Protein AF-A0AAV0XNG1-F1 (afdb_monomer)

Sequence (158 aa):
MEYSTP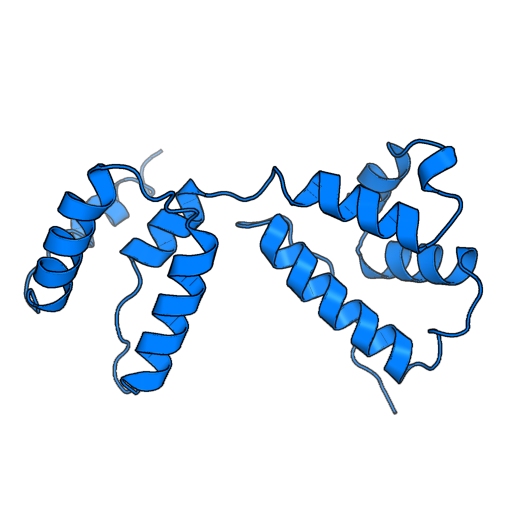HELSFSGNVAQNWKEWYQQFNIYLIASSKDEENDIRKINILLNLIGPQRVKIYNNFKKKEKTNFNTVVQAFDQYCEPRKNIIFQRYKFGCCIQQEGQSFDDFLTELKTLAATCDYKEDYNMKRKKRSMKRIMVRRRCFKSIQYIMCIRLIVV

Organism: NCBI:txid13131

Solvent-accessible surface area (backbone atoms only — not comparable to full-atom values): 9370 Å² total; per-residue (Å²): 134,88,75,78,75,58,71,62,65,60,75,70,78,41,28,28,59,44,48,55,56,47,52,52,44,42,51,52,42,30,56,76,67,68,47,67,82,53,56,42,69,56,49,44,50,54,49,49,64,45,45,29,75,76,50,44,58,56,57,66,72,51,54,77,85,36,70,70,43,45,68,44,41,52,50,52,48,47,66,62,27,52,81,49,46,43,42,67,60,33,43,49,53,47,74,65,65,67,80,54,93,89,57,52,70,68,59,43,50,49,53,52,52,55,36,54,69,62,30,70,75,68,90,46,81,64,49,66,56,46,54,55,46,47,60,48,55,75,66,48,89,77,78,62,84,73,56,63,63,64,65,63,60,71,79,77,73,128

Secondary structure (DSSP, 8-state):
--PPPPPPPP-SS-HHHHHHHHHHHHHHHHHHTT-TTS-HHHHHHHHHHHH-HHHHHHHHTS-GGGGSSHHHHHHHHHHHHGGG--HHHHHHHHHT--PPTT--HHHHHHHHHHHHHHTT----THHHHHHHHHHHHHH-TTSSTTTHHHHHGGGS--

Nearest PDB structures (foldseek):
  7r1z-assembly1_A  TM=4.833E-01  e=1.545E-01  Rattus norvegicus

Structure (mmCIF, N/CA/C/O backbone):
data_AF-A0AAV0XNG1-F1
#
_entry.id   AF-A0AAV0XNG1-F1
#
loop_
_atom_site.group_PDB
_atom_site.id
_atom_site.type_symbol
_atom_site.label_atom_id
_atom_site.label_alt_id
_atom_site.label_comp_id
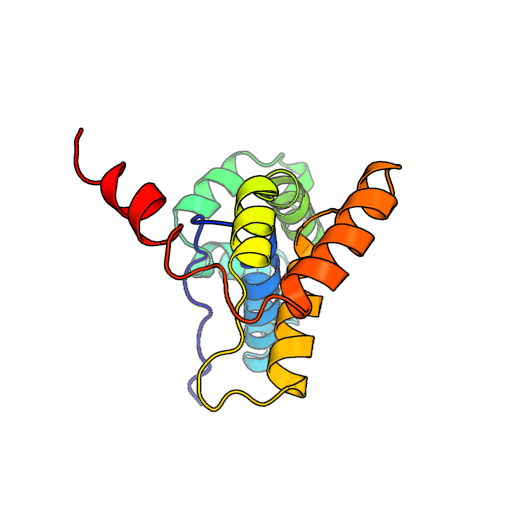_atom_site.label_asym_id
_atom_site.label_entity_id
_atom_site.label_seq_id
_atom_site.pdbx_PDB_ins_code
_atom_site.Cartn_x
_atom_site.Cartn_y
_atom_site.Cartn_z
_atom_site.occupancy
_atom_site.B_iso_or_equiv
_atom_site.auth_seq_id
_atom_site.auth_comp_id
_atom_site.auth_asym_id
_atom_site.auth_atom_id
_atom_site.pdbx_PDB_model_num
ATOM 1 N N . MET A 1 1 ? -16.362 -0.250 -22.059 1.00 48.22 1 MET A N 1
ATOM 2 C CA . MET A 1 1 ? -16.378 -0.536 -20.611 1.00 48.22 1 MET A CA 1
ATOM 3 C C . MET A 1 1 ? -15.350 0.376 -19.972 1.00 48.22 1 MET A C 1
ATOM 5 O O . MET A 1 1 ? -14.180 0.266 -20.313 1.00 48.22 1 MET A O 1
ATOM 9 N N . GLU A 1 2 ? -15.785 1.341 -19.165 1.00 55.88 2 GLU A N 1
ATOM 10 C CA . GLU A 1 2 ? -14.882 2.246 -18.445 1.00 55.88 2 GLU A CA 1
ATOM 11 C C . GLU A 1 2 ? -14.499 1.584 -17.121 1.00 55.88 2 GLU A C 1
ATOM 13 O O . GLU A 1 2 ? -15.320 1.432 -16.221 1.00 55.88 2 GLU A O 1
ATOM 18 N N . TYR A 1 3 ? -13.263 1.102 -17.030 1.00 66.38 3 TYR A N 1
ATOM 19 C CA . TYR A 1 3 ? -12.738 0.520 -15.800 1.00 66.38 3 TYR A CA 1
ATOM 20 C C . TYR A 1 3 ? -12.317 1.647 -14.854 1.00 66.38 3 TYR A C 1
ATOM 22 O O . TYR A 1 3 ? -11.586 2.550 -15.266 1.00 66.38 3 TYR A O 1
ATOM 30 N N . SER A 1 4 ? -12.744 1.591 -13.588 1.00 68.88 4 SER A N 1
ATOM 31 C CA . SER A 1 4 ? -12.363 2.598 -12.593 1.00 68.88 4 SER A CA 1
ATOM 32 C C . SER A 1 4 ? -10.855 2.549 -12.355 1.00 68.88 4 SER A C 1
ATOM 34 O O . SER A 1 4 ? -10.318 1.549 -11.878 1.00 68.88 4 SER A O 1
ATOM 36 N N . THR A 1 5 ? -10.160 3.633 -12.688 1.00 73.38 5 THR A N 1
ATOM 37 C CA . THR A 1 5 ? -8.741 3.789 -12.370 1.00 73.38 5 THR A CA 1
ATOM 38 C C . THR A 1 5 ? -8.568 3.937 -10.855 1.00 73.38 5 THR A C 1
ATOM 40 O O . THR A 1 5 ? -9.343 4.680 -10.246 1.00 73.38 5 THR A O 1
ATOM 43 N N . PRO A 1 6 ? -7.570 3.282 -10.234 1.00 75.12 6 PRO A N 1
ATOM 44 C CA . PRO A 1 6 ? -7.253 3.495 -8.825 1.00 75.12 6 PRO A CA 1
ATOM 45 C C . PRO A 1 6 ? -7.000 4.982 -8.554 1.00 75.12 6 PRO A C 1
ATOM 47 O O . PRO A 1 6 ? -6.293 5.637 -9.322 1.00 75.12 6 PRO A O 1
ATOM 50 N N . HIS A 1 7 ? -7.562 5.515 -7.470 1.00 76.56 7 HIS A N 1
ATOM 51 C CA . HIS A 1 7 ? -7.282 6.886 -7.038 1.00 76.56 7 HIS A CA 1
ATOM 52 C C . HIS A 1 7 ? -5.838 7.024 -6.546 1.00 76.56 7 HIS A C 1
ATOM 54 O O . HIS A 1 7 ? -5.233 6.038 -6.138 1.00 76.56 7 HIS A O 1
ATOM 60 N N . GLU A 1 8 ? -5.279 8.238 -6.557 1.00 83.69 8 GLU A N 1
ATOM 61 C CA . GLU A 1 8 ? -3.927 8.486 -6.046 1.00 83.69 8 GLU A CA 1
ATOM 62 C C . GLU A 1 8 ? -3.779 7.971 -4.607 1.00 83.69 8 GLU A C 1
ATOM 64 O O . GLU A 1 8 ? -4.685 8.105 -3.776 1.00 83.69 8 GLU A O 1
ATOM 69 N N . LEU A 1 9 ? -2.629 7.370 -4.296 1.00 80.56 9 LEU A N 1
ATOM 70 C CA . LEU A 1 9 ? -2.432 6.850 -2.958 1.00 80.56 9 LEU A CA 1
ATOM 71 C C . LEU A 1 9 ? -2.344 7.983 -1.927 1.00 80.56 9 LEU A C 1
ATOM 73 O O . LEU A 1 9 ? -1.457 8.836 -1.969 1.00 80.56 9 LEU A O 1
ATOM 77 N N . SER A 1 10 ? -3.187 7.888 -0.901 1.00 78.38 10 SER A N 1
ATOM 78 C CA . SER A 1 10 ? -3.092 8.735 0.280 1.00 78.38 10 SER A CA 1
ATOM 79 C C . SER A 1 10 ? -1.937 8.337 1.204 1.00 78.38 10 SER A C 1
ATOM 81 O O . SER A 1 10 ? -1.834 7.197 1.666 1.00 78.38 10 SER A O 1
ATOM 83 N N . PHE A 1 11 ? -1.097 9.313 1.549 1.00 74.00 11 PHE A N 1
ATOM 84 C CA . PHE A 1 11 ? -0.069 9.189 2.588 1.00 74.00 11 PHE A CA 1
ATOM 85 C C . PHE A 1 11 ? -0.549 9.613 3.983 1.00 74.00 11 PHE A C 1
ATOM 87 O O . PHE A 1 11 ? 0.239 9.600 4.930 1.00 74.00 11 PHE A O 1
ATOM 94 N N . SER A 1 12 ? -1.820 9.990 4.140 1.00 72.25 12 SER A N 1
ATOM 95 C CA . SER A 1 12 ? -2.369 10.346 5.447 1.00 72.25 12 SER A CA 1
ATOM 96 C C . SER A 1 12 ? -2.736 9.097 6.260 1.00 72.25 12 SER A C 1
ATOM 98 O O . SER A 1 12 ? -3.200 8.083 5.736 1.00 72.25 12 SER A O 1
ATOM 100 N N . GLY A 1 13 ? -2.518 9.152 7.576 1.00 73.12 13 GLY A N 1
ATOM 101 C CA . GLY A 1 13 ? -2.864 8.054 8.479 1.00 73.12 13 GLY A CA 1
ATOM 102 C C . GLY A 1 13 ? -1.914 6.856 8.376 1.00 73.12 13 GLY A C 1
ATOM 103 O O . GLY A 1 13 ? -0.743 6.952 8.744 1.00 73.12 13 GLY A O 1
ATOM 104 N N . ASN A 1 14 ? -2.430 5.693 7.965 1.00 76.62 14 ASN A N 1
ATOM 105 C CA . ASN A 1 14 ? -1.669 4.442 7.923 1.00 76.62 14 ASN A CA 1
ATOM 106 C C . ASN A 1 14 ? -1.193 4.125 6.505 1.00 76.62 14 ASN A C 1
ATOM 108 O O . ASN A 1 14 ? -1.858 3.415 5.757 1.00 76.62 14 ASN A O 1
ATOM 112 N N . VAL A 1 15 ? 0.006 4.605 6.182 1.00 81.69 15 VAL A N 1
ATOM 113 C CA . VAL A 1 15 ? 0.626 4.445 4.859 1.00 81.69 15 VAL A CA 1
ATOM 114 C C . VAL A 1 15 ? 0.756 2.974 4.445 1.00 81.69 15 VAL A C 1
ATOM 116 O O . VAL A 1 15 ? 0.568 2.660 3.273 1.00 81.69 15 VAL A O 1
ATOM 119 N N . ALA A 1 16 ? 1.040 2.069 5.388 1.00 82.62 16 ALA A N 1
ATOM 120 C CA . ALA A 1 16 ? 1.167 0.638 5.109 1.00 82.62 16 ALA A CA 1
ATOM 121 C C . ALA A 1 16 ? -0.167 0.017 4.667 1.00 82.62 16 ALA A C 1
ATOM 123 O O . ALA A 1 16 ? -0.208 -0.751 3.710 1.00 82.62 16 ALA A O 1
ATOM 124 N N . GLN A 1 17 ? -1.260 0.372 5.347 1.00 81.81 17 GLN A N 1
ATOM 125 C CA . GLN A 1 17 ? -2.594 -0.122 5.004 1.00 81.81 17 GLN A CA 1
ATOM 126 C C . GLN A 1 17 ? -3.082 0.483 3.685 1.00 81.81 17 GLN A C 1
ATOM 128 O O . GLN A 1 17 ? -3.500 -0.257 2.799 1.00 81.81 17 GLN A O 1
ATOM 133 N N . ASN A 1 18 ? -2.937 1.802 3.524 1.00 85.56 18 ASN A N 1
ATOM 134 C CA . ASN A 1 18 ? -3.324 2.498 2.298 1.00 85.56 18 ASN A CA 1
ATOM 135 C C . ASN A 1 18 ? -2.590 1.916 1.080 1.00 85.56 18 ASN A C 1
ATOM 137 O O . ASN A 1 18 ? -3.176 1.780 0.013 1.00 85.56 18 ASN A O 1
ATOM 141 N N . TRP A 1 19 ? -1.313 1.541 1.236 1.00 88.56 19 TRP A N 1
ATOM 142 C CA . TRP A 1 19 ? -0.547 0.874 0.184 1.00 88.56 19 TRP A CA 1
ATOM 143 C C . TRP A 1 19 ? -1.117 -0.490 -0.193 1.00 88.56 19 TRP A C 1
ATOM 145 O O . TRP A 1 19 ? -1.279 -0.752 -1.380 1.00 88.56 19 TRP A O 1
ATOM 155 N N . LYS A 1 20 ? -1.465 -1.327 0.789 1.00 87.31 20 LYS A N 1
ATOM 156 C CA . LYS A 1 20 ? -2.041 -2.658 0.541 1.00 87.31 20 LYS A CA 1
ATOM 157 C C . LYS A 1 20 ? -3.389 -2.565 -0.175 1.00 87.31 20 LYS A C 1
ATOM 159 O O . LYS A 1 20 ? -3.597 -3.255 -1.168 1.00 87.31 20 LYS A O 1
ATOM 164 N N . GLU A 1 21 ? -4.264 -1.674 0.287 1.00 86.94 21 GLU A N 1
ATOM 165 C CA . GLU A 1 21 ? -5.576 -1.431 -0.329 1.00 86.94 21 GLU A CA 1
ATOM 166 C C . GLU A 1 21 ? -5.437 -0.897 -1.758 1.00 86.94 21 GLU A C 1
ATOM 168 O O . GLU A 1 21 ? -6.072 -1.400 -2.685 1.00 86.94 21 GLU A O 1
ATOM 173 N N . TRP A 1 22 ? -4.547 0.075 -1.962 1.00 89.81 22 TRP A N 1
ATOM 174 C CA . TRP A 1 22 ? -4.289 0.637 -3.284 1.00 89.81 22 TRP A CA 1
ATOM 175 C C . TRP A 1 22 ? -3.680 -0.387 -4.244 1.00 89.81 22 TRP A C 1
ATOM 177 O O . TRP A 1 22 ? -4.113 -0.491 -5.388 1.00 89.81 22 TRP A O 1
ATOM 187 N N . TYR A 1 23 ? -2.708 -1.181 -3.789 1.00 90.12 23 TYR A N 1
ATOM 188 C CA . TYR A 1 23 ? -2.080 -2.215 -4.612 1.00 90.12 23 TYR A CA 1
ATOM 189 C C . TYR A 1 23 ? -3.085 -3.297 -5.025 1.00 90.12 23 TYR A C 1
ATOM 191 O O . TYR A 1 23 ? -3.062 -3.770 -6.162 1.00 90.12 23 TYR A O 1
ATOM 199 N N . GLN A 1 24 ? -4.024 -3.646 -4.142 1.00 89.62 24 GLN A N 1
ATOM 200 C CA . GLN A 1 24 ? -5.124 -4.544 -4.481 1.00 89.62 24 GLN A CA 1
ATOM 201 C C . GLN A 1 24 ? -6.007 -3.960 -5.595 1.00 89.62 24 GLN A C 1
ATOM 203 O O . GLN A 1 24 ? -6.284 -4.653 -6.573 1.00 89.62 24 GLN A O 1
ATOM 208 N N . GLN A 1 25 ? -6.402 -2.686 -5.493 1.00 88.81 25 GLN A N 1
ATOM 209 C CA . GLN A 1 25 ? -7.166 -2.003 -6.547 1.00 88.81 25 GLN A CA 1
ATOM 210 C C . GLN A 1 25 ? -6.385 -1.919 -7.864 1.00 88.81 25 GLN A C 1
ATOM 212 O O . GLN A 1 25 ? -6.946 -2.128 -8.938 1.00 88.81 25 GLN A O 1
ATOM 217 N N . PHE A 1 26 ? -5.080 -1.665 -7.786 1.00 90.12 26 PHE A N 1
ATOM 218 C CA . PHE A 1 26 ? -4.190 -1.637 -8.939 1.00 90.12 26 PHE A CA 1
ATOM 219 C C . PHE A 1 26 ? -4.119 -2.992 -9.655 1.00 90.12 26 PHE A C 1
ATOM 221 O O . PHE A 1 26 ? -4.217 -3.034 -10.879 1.00 90.12 26 PHE A O 1
ATOM 228 N N . ASN A 1 27 ? -4.019 -4.103 -8.919 1.00 89.25 27 ASN A N 1
ATOM 229 C CA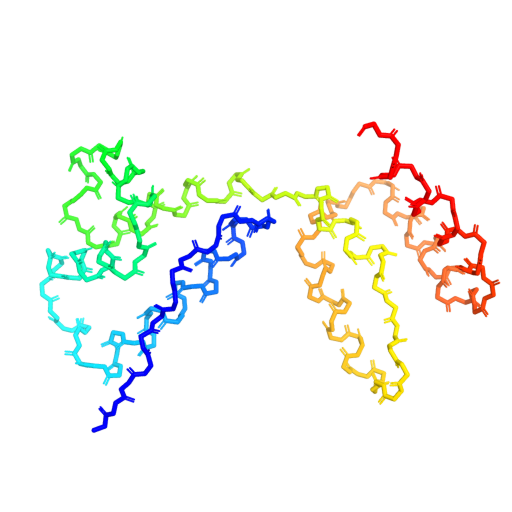 . ASN A 1 27 ? -4.031 -5.442 -9.516 1.00 89.25 27 ASN A CA 1
ATOM 230 C C . ASN A 1 27 ? -5.369 -5.766 -10.183 1.00 89.25 27 ASN A C 1
ATOM 232 O O . ASN A 1 27 ? -5.383 -6.302 -11.288 1.00 89.25 27 ASN A O 1
ATOM 236 N N . ILE A 1 28 ? -6.486 -5.396 -9.550 1.00 89.69 28 ILE A N 1
ATOM 237 C CA . ILE A 1 28 ? -7.817 -5.541 -10.155 1.00 89.69 28 ILE A CA 1
ATOM 238 C C . ILE A 1 28 ? -7.877 -4.760 -11.472 1.00 89.69 28 ILE A C 1
ATOM 240 O O . ILE A 1 28 ? -8.326 -5.299 -12.479 1.00 89.69 28 ILE A O 1
ATOM 244 N N . TYR A 1 29 ? -7.369 -3.524 -11.492 1.00 88.88 29 TYR A N 1
ATOM 245 C CA . TYR A 1 29 ? -7.294 -2.712 -12.706 1.00 88.88 29 TYR A CA 1
ATOM 246 C C . TYR A 1 29 ? -6.401 -3.341 -13.786 1.00 88.88 29 TYR A C 1
ATOM 248 O O . TYR A 1 29 ? -6.782 -3.350 -14.958 1.00 88.88 29 TYR A O 1
ATOM 256 N N . LEU A 1 30 ? -5.229 -3.876 -13.427 1.00 88.50 30 LEU A N 1
ATOM 257 C CA . LEU A 1 30 ? -4.332 -4.523 -14.389 1.00 88.50 30 LEU A CA 1
ATOM 258 C C . LEU A 1 30 ? -5.006 -5.709 -15.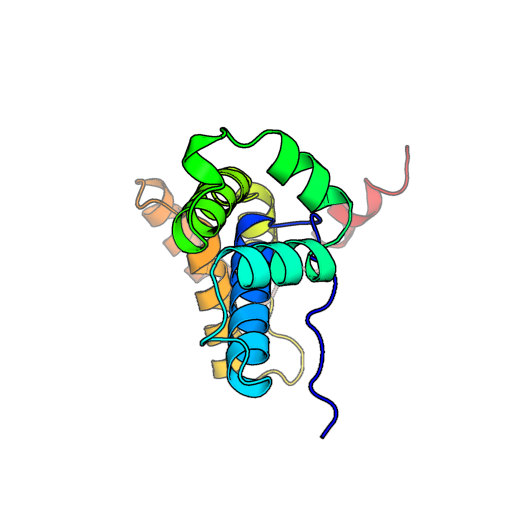081 1.00 88.50 30 LEU A C 1
ATOM 260 O O . LEU A 1 30 ? -4.979 -5.774 -16.306 1.00 88.50 30 LEU A O 1
ATOM 264 N N . ILE A 1 31 ? -5.650 -6.583 -14.307 1.00 88.44 31 ILE A N 1
ATOM 265 C CA . ILE A 1 31 ? -6.346 -7.767 -14.827 1.00 88.44 31 ILE A CA 1
ATOM 266 C C . ILE A 1 31 ? -7.567 -7.347 -15.655 1.00 88.44 31 ILE A C 1
ATOM 268 O O . ILE A 1 31 ? -7.749 -7.804 -16.779 1.00 88.44 31 ILE A O 1
ATOM 272 N N . ALA A 1 32 ? -8.386 -6.424 -15.140 1.00 86.75 32 ALA A N 1
ATOM 273 C CA . ALA A 1 32 ? -9.591 -5.963 -15.832 1.00 86.75 32 ALA A CA 1
ATOM 274 C C . ALA A 1 32 ? -9.289 -5.228 -17.149 1.00 86.75 32 ALA A C 1
ATOM 276 O O . ALA A 1 32 ? -10.108 -5.236 -18.063 1.00 86.75 32 ALA A O 1
ATOM 277 N N . SER A 1 33 ? -8.118 -4.593 -17.255 1.00 85.75 33 SER A N 1
ATOM 278 C CA . SER A 1 33 ? -7.665 -3.923 -18.478 1.00 85.75 33 SER A CA 1
ATOM 279 C C . SER A 1 33 ? -6.805 -4.804 -19.391 1.00 85.75 33 SER A C 1
ATOM 281 O O . SER A 1 33 ? -6.312 -4.293 -20.397 1.00 85.75 33 SER A O 1
ATOM 283 N N . SER A 1 34 ? -6.621 -6.088 -19.052 1.00 84.81 34 SER A N 1
ATOM 284 C CA . SER A 1 34 ? -5.756 -7.040 -19.770 1.00 84.81 34 SER A CA 1
ATOM 285 C C . SER A 1 34 ? -4.318 -6.533 -19.957 1.00 84.81 34 SER A C 1
ATOM 287 O O . SER A 1 34 ? -3.673 -6.780 -20.973 1.00 84.81 34 SER A O 1
ATOM 289 N N . LYS A 1 35 ? -3.817 -5.761 -18.985 1.00 84.31 35 LYS A N 1
ATOM 290 C CA . LYS A 1 35 ? -2.439 -5.228 -18.953 1.00 84.31 35 LYS A CA 1
ATOM 291 C C . LYS A 1 35 ? -1.520 -6.060 -18.060 1.00 84.31 35 LYS A C 1
ATOM 293 O O . LYS A 1 35 ? -0.360 -5.706 -17.844 1.00 84.31 35 LYS A O 1
ATOM 298 N N . ASP A 1 36 ? -2.036 -7.145 -17.507 1.00 85.50 36 ASP A N 1
ATOM 299 C CA . ASP A 1 36 ? -1.322 -8.100 -16.673 1.00 85.50 36 ASP A CA 1
ATOM 300 C C . ASP A 1 36 ? -0.335 -8.969 -17.469 1.00 85.50 36 ASP A C 1
ATOM 302 O O . ASP A 1 36 ? 0.642 -9.437 -16.889 1.00 85.50 36 ASP A O 1
ATOM 306 N N . GLU A 1 37 ? -0.495 -9.099 -18.787 1.00 85.06 37 GLU A N 1
ATOM 307 C CA . GLU A 1 37 ? 0.455 -9.803 -19.669 1.00 85.06 37 GLU A CA 1
ATOM 308 C C . GLU A 1 37 ? 1.543 -8.888 -20.262 1.00 85.06 37 GLU A C 1
ATOM 310 O O . GLU A 1 37 ? 2.500 -9.356 -20.875 1.00 85.06 37 GLU A O 1
ATOM 315 N N . GLU A 1 38 ? 1.448 -7.574 -20.050 1.00 86.25 38 GLU A N 1
ATOM 316 C CA . GLU A 1 38 ? 2.412 -6.614 -20.595 1.00 86.25 38 GLU A CA 1
ATOM 317 C C . GLU A 1 38 ? 3.804 -6.743 -19.956 1.00 86.25 38 GLU A C 1
ATOM 319 O O . GLU A 1 38 ? 3.980 -7.219 -18.826 1.00 86.25 38 GLU A O 1
ATOM 324 N N . ASN A 1 39 ? 4.806 -6.229 -20.672 1.00 89.00 39 ASN A N 1
ATOM 325 C CA . ASN A 1 39 ? 6.191 -6.192 -20.209 1.00 89.00 39 ASN A CA 1
ATOM 326 C C . ASN A 1 39 ? 6.328 -5.442 -18.873 1.00 89.00 39 ASN A C 1
ATOM 328 O O . ASN A 1 39 ? 5.681 -4.414 -18.648 1.00 89.00 39 ASN A O 1
ATOM 332 N N . ASP A 1 40 ? 7.266 -5.885 -18.034 1.00 88.12 40 ASP A N 1
ATOM 333 C CA . ASP A 1 40 ? 7.537 -5.298 -16.714 1.00 88.12 40 ASP A CA 1
ATOM 334 C C . ASP A 1 40 ? 7.750 -3.781 -16.762 1.00 88.12 40 ASP A C 1
ATOM 336 O O . ASP A 1 40 ? 7.216 -3.047 -15.932 1.00 88.12 40 ASP A O 1
ATOM 340 N N . ILE A 1 41 ? 8.447 -3.285 -17.788 1.00 87.94 41 ILE A N 1
ATOM 341 C CA . ILE A 1 41 ? 8.669 -1.848 -17.996 1.00 87.94 41 ILE A CA 1
ATOM 342 C C . ILE A 1 41 ? 7.337 -1.099 -18.135 1.00 87.94 41 ILE A C 1
ATOM 344 O O . ILE A 1 41 ? 7.169 -0.018 -17.566 1.00 87.94 41 ILE A O 1
ATOM 348 N N . ARG A 1 42 ? 6.366 -1.648 -18.875 1.00 88.12 42 ARG A N 1
ATOM 349 C CA . ARG A 1 42 ? 5.051 -1.011 -19.027 1.00 88.12 42 ARG A CA 1
ATOM 350 C C . ARG A 1 42 ? 4.264 -1.076 -17.729 1.00 88.12 42 ARG A C 1
ATOM 352 O O . ARG A 1 42 ? 3.722 -0.049 -17.333 1.00 88.12 42 ARG A O 1
ATOM 359 N N . LYS A 1 43 ? 4.265 -2.213 -17.028 1.00 89.12 43 LYS A N 1
ATOM 360 C CA . LYS A 1 43 ? 3.605 -2.351 -15.716 1.00 89.12 43 LYS A CA 1
ATOM 361 C C . LYS A 1 43 ? 4.140 -1.350 -14.696 1.00 89.12 43 LYS A C 1
ATOM 363 O O . LYS A 1 43 ? 3.353 -0.693 -14.018 1.00 89.12 43 LYS A O 1
ATOM 368 N N . ILE A 1 44 ? 5.462 -1.172 -14.639 1.00 89.38 44 ILE A N 1
ATOM 369 C CA . ILE A 1 44 ? 6.108 -0.177 -13.772 1.00 89.38 44 ILE A CA 1
ATOM 370 C C . ILE A 1 44 ? 5.654 1.236 -14.150 1.00 89.38 44 ILE A C 1
ATOM 372 O O . ILE A 1 44 ? 5.266 2.003 -13.275 1.00 89.38 44 ILE A O 1
ATOM 376 N N . ASN A 1 45 ? 5.645 1.588 -15.438 1.00 88.25 45 ASN A N 1
ATOM 377 C CA . ASN A 1 45 ? 5.202 2.917 -15.869 1.00 88.25 45 ASN A CA 1
ATOM 378 C C . ASN A 1 45 ? 3.709 3.163 -15.596 1.00 88.25 45 ASN A C 1
ATOM 380 O O . ASN A 1 45 ? 3.344 4.258 -15.177 1.00 88.25 45 ASN A O 1
ATOM 384 N N . ILE A 1 46 ? 2.850 2.153 -15.771 1.00 89.19 46 ILE A N 1
ATOM 385 C CA . ILE A 1 46 ? 1.421 2.238 -15.426 1.00 89.19 46 ILE A CA 1
ATOM 386 C C . ILE A 1 46 ? 1.258 2.455 -13.918 1.00 89.19 46 ILE A C 1
ATOM 388 O O . ILE A 1 46 ? 0.486 3.323 -13.509 1.00 89.19 46 ILE A O 1
ATOM 392 N N . LEU A 1 47 ? 2.021 1.723 -13.099 1.00 89.50 47 LEU A N 1
ATOM 393 C CA . LEU A 1 47 ? 2.054 1.915 -11.651 1.00 89.50 47 LEU A CA 1
ATOM 394 C C . LEU A 1 47 ? 2.457 3.349 -11.307 1.00 89.50 47 LEU A C 1
ATOM 396 O O . LEU A 1 47 ? 1.721 4.021 -10.594 1.00 89.50 47 LEU A O 1
ATOM 400 N N . LEU A 1 48 ? 3.570 3.847 -11.852 1.00 87.69 48 LEU A N 1
ATOM 401 C CA . LEU A 1 48 ? 4.071 5.200 -11.587 1.00 87.69 48 LEU A CA 1
ATOM 402 C C . LEU A 1 48 ? 3.113 6.305 -12.048 1.00 87.69 48 LEU A C 1
ATOM 404 O O . LEU A 1 48 ? 3.042 7.349 -11.403 1.00 87.69 48 LEU A O 1
ATOM 408 N N . ASN A 1 49 ? 2.364 6.071 -13.125 1.00 87.38 49 ASN A N 1
ATOM 409 C CA . ASN A 1 49 ? 1.374 7.015 -13.628 1.00 87.38 49 ASN A CA 1
ATOM 410 C C . ASN A 1 49 ? 0.153 7.128 -12.702 1.00 87.38 49 ASN A C 1
ATOM 412 O O . ASN A 1 49 ? -0.317 8.228 -12.435 1.00 87.38 49 ASN A O 1
ATOM 416 N N . LEU A 1 50 ? -0.355 6.000 -12.196 1.00 87.12 50 LEU A N 1
ATOM 417 C CA . LEU A 1 50 ? -1.579 5.965 -11.382 1.00 87.12 50 LEU A CA 1
ATOM 418 C C . LEU A 1 50 ? -1.338 6.315 -9.909 1.00 87.12 50 LEU A C 1
ATOM 420 O O . LEU A 1 50 ? -2.223 6.817 -9.224 1.00 87.12 50 LEU A O 1
ATOM 424 N N . ILE A 1 51 ? -0.141 6.034 -9.404 1.00 84.25 51 ILE A N 1
ATOM 425 C CA . ILE A 1 51 ? 0.184 6.163 -7.980 1.00 84.25 51 ILE A CA 1
ATOM 426 C C . ILE A 1 51 ? 0.458 7.613 -7.540 1.00 84.25 51 ILE A C 1
ATOM 428 O O . ILE A 1 51 ? 0.462 7.890 -6.341 1.00 84.25 51 ILE A O 1
ATOM 432 N N . GLY A 1 52 ? 0.701 8.515 -8.499 1.00 85.69 52 GLY A N 1
ATOM 433 C CA . GLY A 1 52 ? 0.863 9.954 -8.290 1.00 85.69 52 GLY A CA 1
ATOM 434 C C . GLY A 1 52 ? 2.306 10.462 -8.111 1.00 85.69 52 GLY A C 1
ATOM 435 O O . GLY A 1 52 ? 3.244 9.699 -7.839 1.00 85.69 52 GLY A O 1
ATOM 436 N N . PRO A 1 53 ? 2.527 11.785 -8.240 1.00 81.25 53 PRO A N 1
ATOM 437 C CA . PRO A 1 53 ? 3.857 12.403 -8.302 1.00 81.25 53 PRO A CA 1
ATOM 438 C C . PRO A 1 53 ? 4.688 12.245 -7.023 1.00 81.25 53 PRO A C 1
ATOM 440 O O . PRO A 1 53 ? 5.921 12.207 -7.081 1.00 81.25 53 PRO A O 1
ATOM 443 N N . GLN A 1 54 ? 4.053 12.130 -5.852 1.00 76.62 54 GLN A N 1
ATOM 444 C CA . GLN A 1 54 ? 4.775 11.954 -4.583 1.00 76.62 54 GLN A CA 1
ATOM 445 C C . GLN A 1 54 ? 5.530 10.618 -4.532 1.00 76.62 54 GLN A C 1
ATOM 447 O O . GLN A 1 54 ? 6.643 10.526 -4.013 1.00 76.62 54 GLN A O 1
ATOM 452 N N . ARG A 1 55 ? 4.942 9.583 -5.127 1.00 78.62 55 ARG A N 1
ATOM 453 C CA . ARG A 1 55 ? 5.472 8.218 -5.184 1.00 78.62 55 ARG A CA 1
ATOM 454 C C . ARG A 1 55 ? 6.566 8.059 -6.226 1.00 78.62 55 ARG A C 1
ATOM 456 O O . ARG A 1 55 ? 7.518 7.323 -5.983 1.00 78.62 55 ARG A O 1
ATOM 463 N N . VAL A 1 56 ? 6.502 8.820 -7.318 1.00 83.12 56 VAL A N 1
ATOM 464 C CA . VAL A 1 56 ? 7.586 8.893 -8.311 1.00 83.12 56 VAL A CA 1
ATOM 465 C C . VAL A 1 56 ? 8.886 9.392 -7.667 1.00 83.12 56 VAL A C 1
ATOM 467 O O . VAL A 1 56 ? 9.958 8.856 -7.943 1.00 83.12 56 VAL A O 1
ATOM 470 N N . LYS A 1 57 ? 8.812 10.346 -6.726 1.00 84.25 57 LYS A N 1
ATOM 471 C CA . LYS A 1 57 ? 9.994 10.788 -5.959 1.00 84.25 57 LYS A CA 1
ATOM 472 C C . LYS A 1 57 ? 10.605 9.656 -5.128 1.00 84.25 57 LYS A C 1
ATOM 474 O O . LYS A 1 57 ? 11.824 9.545 -5.057 1.00 84.25 57 LYS A O 1
ATOM 479 N N . ILE A 1 58 ? 9.771 8.803 -4.530 1.00 84.56 58 ILE A N 1
ATOM 480 C CA . ILE A 1 58 ? 10.224 7.626 -3.772 1.00 84.56 58 ILE A CA 1
ATOM 481 C C . ILE A 1 58 ? 10.868 6.607 -4.716 1.00 84.56 58 ILE A C 1
ATOM 483 O O . ILE A 1 58 ? 11.968 6.138 -4.441 1.00 84.56 58 ILE A O 1
ATOM 487 N N . TYR A 1 59 ? 10.237 6.340 -5.860 1.00 85.88 59 TYR A N 1
ATOM 488 C CA . TYR A 1 59 ? 10.780 5.461 -6.894 1.00 85.88 59 TYR A CA 1
ATOM 489 C C . TYR A 1 59 ? 12.150 5.928 -7.404 1.00 85.88 59 TYR A C 1
ATOM 491 O O . TYR A 1 59 ? 13.048 5.119 -7.641 1.00 85.88 59 TYR A O 1
ATOM 499 N N . ASN A 1 60 ? 12.360 7.239 -7.532 1.00 86.19 60 ASN A N 1
ATOM 500 C CA . ASN A 1 60 ? 13.654 7.782 -7.940 1.00 86.19 60 ASN A CA 1
ATOM 501 C C . ASN A 1 60 ? 14.776 7.428 -6.956 1.00 86.19 60 ASN A C 1
ATOM 503 O O . ASN A 1 60 ? 15.888 7.160 -7.412 1.00 86.19 60 ASN A O 1
ATOM 507 N N . ASN A 1 61 ? 14.465 7.310 -5.662 1.00 85.81 61 ASN A N 1
ATOM 508 C CA . ASN A 1 61 ? 15.414 6.918 -4.617 1.00 85.81 61 ASN A CA 1
ATOM 509 C C . ASN A 1 61 ? 15.727 5.410 -4.589 1.00 85.81 61 ASN A C 1
ATOM 511 O O . ASN A 1 61 ? 16.657 5.005 -3.892 1.00 85.81 61 ASN A O 1
ATOM 515 N N . PHE A 1 62 ? 14.987 4.572 -5.324 1.00 85.62 62 PHE A N 1
ATOM 516 C CA . PHE A 1 62 ? 15.272 3.136 -5.412 1.00 85.62 62 PHE A CA 1
ATOM 517 C C . PHE A 1 62 ? 16.564 2.859 -6.184 1.00 85.62 62 PHE A C 1
ATOM 519 O O . PHE A 1 62 ? 16.927 3.574 -7.130 1.00 85.62 62 PHE A O 1
ATOM 526 N N . LYS A 1 63 ? 17.261 1.784 -5.807 1.00 83.06 63 LYS A N 1
ATOM 527 C CA . LYS A 1 63 ? 18.513 1.373 -6.456 1.00 83.06 63 LYS A CA 1
ATOM 528 C C . LYS A 1 63 ? 18.232 0.878 -7.873 1.00 83.06 63 LYS A C 1
ATOM 530 O O . LYS A 1 63 ? 17.180 0.316 -8.152 1.00 83.06 63 LYS A O 1
ATOM 535 N N . LYS A 1 64 ? 19.211 0.991 -8.780 1.00 75.75 64 LYS A N 1
ATOM 536 C CA . LYS A 1 64 ? 19.071 0.501 -10.171 1.00 75.75 64 LYS A CA 1
ATOM 537 C C . LYS A 1 64 ? 18.651 -0.977 -10.253 1.00 75.75 64 LYS A C 1
ATOM 539 O O . LYS A 1 64 ? 17.868 -1.324 -11.124 1.00 75.75 64 LYS A O 1
ATOM 544 N N . LYS A 1 65 ? 19.122 -1.816 -9.320 1.00 74.62 65 LYS A N 1
ATOM 545 C CA . LYS A 1 65 ? 18.759 -3.243 -9.228 1.00 74.62 65 LYS A CA 1
ATOM 546 C C . LYS A 1 65 ? 17.288 -3.486 -8.867 1.00 74.62 65 LYS A C 1
ATOM 548 O O . LYS A 1 65 ? 16.763 -4.538 -9.187 1.00 74.62 65 LYS A O 1
ATOM 553 N N . GLU A 1 66 ? 16.632 -2.536 -8.205 1.00 73.62 66 GLU A N 1
ATOM 554 C CA . GLU A 1 66 ? 15.230 -2.655 -7.780 1.00 73.62 66 GLU A CA 1
ATOM 555 C C . GLU A 1 66 ? 14.259 -2.255 -8.902 1.00 73.62 66 GLU A C 1
ATOM 557 O O . GLU A 1 66 ? 13.082 -2.591 -8.832 1.00 73.62 66 GLU A O 1
ATOM 562 N N . LYS A 1 67 ? 14.755 -1.582 -9.953 1.00 77.31 67 LYS A N 1
ATOM 563 C CA . LYS A 1 67 ? 13.977 -1.044 -11.085 1.00 77.31 67 LYS A CA 1
ATOM 564 C C . LYS A 1 67 ? 13.893 -1.984 -12.293 1.00 77.31 67 LYS A C 1
ATOM 566 O O . LYS A 1 67 ? 13.364 -1.584 -13.325 1.00 77.31 67 LYS A O 1
ATOM 571 N N . THR A 1 68 ? 14.461 -3.186 -12.206 1.00 78.19 68 THR A N 1
ATOM 572 C CA . THR A 1 68 ? 14.555 -4.099 -13.355 1.00 78.19 68 THR A CA 1
ATOM 573 C C . THR A 1 68 ? 13.264 -4.865 -13.595 1.00 78.19 68 THR A C 1
ATOM 575 O O . THR A 1 68 ? 12.857 -5.000 -14.744 1.00 78.19 68 THR A O 1
ATOM 578 N N . ASN A 1 69 ? 12.613 -5.328 -12.524 1.00 88.31 69 ASN A N 1
ATOM 579 C CA . ASN A 1 69 ? 11.439 -6.190 -12.607 1.00 88.31 69 ASN A CA 1
ATOM 580 C C . ASN A 1 69 ? 10.258 -5.544 -11.885 1.00 88.31 69 ASN A C 1
ATOM 582 O O . ASN A 1 69 ? 10.428 -4.838 -10.887 1.00 88.31 69 ASN A O 1
ATOM 586 N N . PHE A 1 70 ? 9.039 -5.836 -12.331 1.00 87.06 70 PHE A N 1
ATOM 587 C CA . PHE A 1 70 ? 7.842 -5.299 -11.681 1.00 87.06 70 PHE A CA 1
ATOM 588 C C . PHE A 1 70 ? 7.754 -5.750 -10.211 1.00 87.06 70 PHE A C 1
ATOM 590 O O . PHE A 1 70 ? 7.562 -4.935 -9.308 1.00 87.06 70 PHE A O 1
ATOM 597 N N . ASN A 1 71 ? 8.022 -7.032 -9.953 1.00 87.75 71 ASN A N 1
ATOM 598 C CA . ASN A 1 71 ? 7.975 -7.603 -8.606 1.00 87.75 71 ASN A CA 1
ATOM 599 C C . ASN A 1 71 ? 8.999 -6.974 -7.648 1.00 87.75 71 ASN A C 1
ATOM 601 O O . ASN A 1 71 ? 8.691 -6.772 -6.475 1.00 87.75 71 ASN A O 1
ATOM 605 N N . THR A 1 72 ? 10.201 -6.626 -8.124 1.00 89.56 72 THR A N 1
ATOM 606 C CA . THR A 1 72 ? 11.223 -5.993 -7.270 1.00 89.56 72 THR A CA 1
ATOM 607 C C . THR A 1 72 ? 10.833 -4.569 -6.896 1.00 89.56 72 THR A C 1
ATOM 609 O O . THR A 1 72 ? 11.069 -4.146 -5.766 1.00 89.56 72 THR A O 1
ATOM 612 N N . VAL A 1 73 ? 10.181 -3.847 -7.813 1.00 88.31 73 VAL A N 1
ATOM 613 C CA . VAL A 1 73 ? 9.649 -2.507 -7.543 1.00 88.31 73 VAL A CA 1
ATOM 614 C C . VAL A 1 73 ? 8.540 -2.567 -6.493 1.00 88.31 73 VAL A C 1
ATOM 616 O O . VAL A 1 73 ? 8.553 -1.771 -5.554 1.00 88.31 73 VAL A O 1
ATOM 619 N N . VAL A 1 74 ? 7.609 -3.521 -6.608 1.00 89.69 74 VAL A N 1
ATOM 620 C CA . VAL A 1 74 ? 6.535 -3.716 -5.616 1.00 89.69 74 VAL A CA 1
ATOM 621 C C . VAL A 1 74 ? 7.119 -4.026 -4.237 1.00 89.69 74 VAL A C 1
ATOM 623 O O . VAL A 1 74 ? 6.762 -3.361 -3.268 1.00 89.69 74 VAL A O 1
ATOM 626 N N . GLN A 1 75 ? 8.091 -4.940 -4.153 1.00 89.12 75 GLN A N 1
ATOM 627 C CA . GLN A 1 75 ? 8.766 -5.267 -2.891 1.00 89.12 75 GLN A CA 1
ATOM 628 C C . GLN A 1 75 ? 9.491 -4.062 -2.273 1.00 89.12 75 GLN A C 1
ATOM 630 O O . GLN A 1 75 ? 9.457 -3.878 -1.056 1.00 89.12 75 GLN A O 1
ATOM 635 N N . ALA A 1 76 ? 10.129 -3.217 -3.086 1.00 88.56 76 ALA A N 1
ATOM 636 C CA . ALA A 1 76 ? 10.762 -1.993 -2.599 1.00 88.56 76 ALA A CA 1
ATOM 637 C C . ALA A 1 76 ? 9.727 -1.008 -2.023 1.00 88.56 76 ALA A C 1
ATOM 639 O O . ALA A 1 76 ? 9.971 -0.372 -0.993 1.00 88.56 76 ALA A O 1
ATOM 640 N N . PHE A 1 77 ? 8.541 -0.913 -2.635 1.00 87.56 77 PHE A N 1
ATOM 641 C CA . PHE A 1 77 ? 7.437 -0.133 -2.076 1.00 87.56 77 PHE A CA 1
ATOM 642 C C . PHE A 1 77 ? 6.871 -0.742 -0.789 1.00 87.56 77 PHE A C 1
ATOM 644 O O . PHE A 1 77 ? 6.625 0.013 0.153 1.00 87.56 77 PHE A O 1
ATOM 651 N N . ASP A 1 78 ? 6.731 -2.067 -0.702 1.00 87.62 78 ASP A N 1
ATOM 652 C CA . ASP A 1 78 ? 6.341 -2.749 0.538 1.00 87.62 78 ASP A CA 1
ATOM 653 C C . ASP A 1 78 ? 7.314 -2.399 1.671 1.00 87.62 78 ASP A C 1
ATOM 655 O O . ASP A 1 78 ? 6.899 -1.918 2.725 1.00 87.62 78 ASP A O 1
ATOM 659 N N . GLN A 1 79 ? 8.622 -2.525 1.430 1.00 87.31 79 GLN A N 1
ATOM 660 C CA . GLN A 1 79 ? 9.661 -2.190 2.411 1.00 87.31 79 GLN A CA 1
ATOM 661 C C . GLN A 1 79 ? 9.666 -0.711 2.809 1.00 87.31 79 GLN A C 1
ATOM 663 O O . GLN A 1 79 ? 10.012 -0.376 3.941 1.00 87.31 79 GLN A O 1
ATOM 668 N N . TYR A 1 80 ? 9.279 0.187 1.903 1.00 86.56 80 TYR A N 1
ATOM 669 C CA . TYR A 1 80 ? 9.161 1.609 2.206 1.00 86.56 80 TYR A CA 1
ATOM 670 C C . TYR A 1 80 ? 7.915 1.928 3.051 1.00 86.56 80 TYR A C 1
ATOM 672 O O . TYR A 1 80 ? 7.969 2.771 3.955 1.00 86.56 80 TYR A O 1
ATOM 680 N N . CYS A 1 81 ? 6.783 1.286 2.748 1.00 84.12 81 CYS A N 1
ATOM 681 C CA . CYS A 1 81 ? 5.483 1.576 3.352 1.00 84.12 81 CYS A CA 1
ATOM 682 C C . CYS A 1 81 ? 5.254 0.839 4.681 1.00 84.12 81 CYS A C 1
ATOM 684 O O . CYS A 1 81 ? 4.708 1.444 5.605 1.00 84.12 81 CYS A O 1
ATOM 686 N N . GLU A 1 82 ? 5.691 -0.416 4.813 1.00 79.06 82 GLU A N 1
ATOM 687 C CA . GLU A 1 82 ? 5.502 -1.256 6.007 1.00 79.06 82 GLU A CA 1
ATOM 688 C C . GLU A 1 82 ? 6.024 -0.609 7.314 1.00 79.06 82 GLU A C 1
ATOM 690 O O . GLU A 1 82 ? 5.253 -0.527 8.275 1.00 79.06 82 GLU A O 1
ATOM 695 N N . PRO A 1 83 ? 7.257 -0.052 7.396 1.00 75.31 83 PRO A N 1
ATOM 696 C CA . PRO A 1 83 ? 7.749 0.576 8.628 1.00 75.31 83 PRO A CA 1
ATOM 697 C C . PRO A 1 83 ? 7.024 1.884 8.970 1.00 75.31 83 PRO A C 1
ATOM 699 O O . PRO A 1 83 ? 7.102 2.358 10.101 1.00 75.31 83 PRO A O 1
ATOM 702 N N . ARG A 1 84 ? 6.286 2.474 8.019 1.00 72.75 84 ARG A N 1
ATOM 703 C CA . ARG A 1 84 ? 5.491 3.700 8.216 1.00 72.75 84 ARG A CA 1
ATOM 704 C C . ARG A 1 84 ? 4.075 3.408 8.721 1.00 72.75 84 ARG A C 1
ATOM 706 O O . ARG A 1 84 ? 3.204 4.279 8.683 1.00 72.75 84 ARG A O 1
ATOM 713 N N . LYS A 1 85 ? 3.832 2.197 9.224 1.00 70.50 85 LYS A N 1
ATOM 714 C CA . LYS A 1 85 ? 2.607 1.844 9.940 1.00 70.50 85 LYS A CA 1
ATOM 715 C C . LYS A 1 85 ? 2.508 2.669 11.226 1.00 70.50 85 LYS A C 1
ATOM 717 O O . LYS A 1 85 ? 3.235 2.447 12.191 1.00 70.50 85 LYS A O 1
ATOM 722 N N . ASN A 1 86 ? 1.577 3.621 11.267 1.00 71.25 86 ASN A N 1
ATOM 723 C CA . ASN A 1 86 ? 1.339 4.427 12.464 1.00 71.25 86 ASN A CA 1
ATOM 724 C C . ASN A 1 86 ? 0.559 3.616 13.517 1.00 71.25 86 ASN A C 1
ATOM 726 O O . ASN A 1 86 ? -0.668 3.691 13.611 1.00 71.25 86 ASN A O 1
ATOM 730 N N . ILE A 1 87 ? 1.281 2.817 14.308 1.00 72.06 87 ILE A N 1
ATOM 731 C CA . ILE A 1 87 ? 0.711 1.939 15.344 1.00 72.06 87 ILE A CA 1
ATOM 732 C C . ILE A 1 87 ? -0.064 2.746 16.398 1.00 72.06 87 ILE A C 1
ATOM 734 O O . ILE A 1 87 ? -1.106 2.298 16.875 1.00 72.06 87 ILE A O 1
ATOM 738 N N . ILE A 1 88 ? 0.410 3.946 16.754 1.00 69.75 88 ILE A N 1
ATOM 739 C CA . ILE A 1 88 ? -0.248 4.818 17.741 1.00 69.75 88 ILE A CA 1
ATOM 740 C C . ILE A 1 88 ? -1.632 5.228 17.235 1.00 69.75 88 ILE A C 1
ATOM 742 O O . ILE A 1 88 ? -2.619 5.088 17.958 1.00 69.75 88 ILE A O 1
ATOM 746 N N . PHE A 1 89 ? -1.716 5.659 15.977 1.00 70.62 89 PHE A N 1
ATOM 747 C CA . PHE A 1 89 ? -2.980 6.015 15.343 1.00 70.62 89 PHE A CA 1
ATOM 748 C C . PHE A 1 89 ? -3.937 4.819 15.243 1.00 70.62 89 PHE A C 1
ATOM 750 O O . PHE A 1 89 ? -5.122 4.959 15.533 1.00 70.62 89 PHE A O 1
ATOM 757 N N . GLN A 1 90 ? -3.435 3.625 14.909 1.00 71.06 90 GLN A N 1
ATOM 758 C CA . GLN A 1 90 ? -4.265 2.413 14.877 1.00 71.06 90 GLN A CA 1
ATOM 759 C C . GLN A 1 90 ? -4.829 2.068 16.260 1.00 71.06 90 GLN A C 1
ATOM 761 O O . GLN A 1 90 ? -6.023 1.811 16.390 1.00 71.06 90 GLN A O 1
ATOM 766 N N . ARG A 1 91 ? -4.005 2.150 17.312 1.00 73.06 91 ARG A N 1
ATOM 767 C CA . ARG A 1 91 ? -4.446 1.928 18.699 1.00 73.06 91 ARG A CA 1
ATOM 768 C C . ARG A 1 91 ? -5.479 2.951 19.152 1.00 73.06 91 ARG A C 1
ATOM 770 O O . ARG A 1 91 ? -6.411 2.585 19.864 1.00 73.06 91 ARG A O 1
ATOM 777 N N . TYR A 1 92 ? -5.319 4.207 18.744 1.00 70.19 92 TYR A N 1
ATOM 778 C CA . TYR A 1 92 ? -6.321 5.242 18.974 1.00 70.19 92 TYR A CA 1
ATOM 779 C C . TYR A 1 92 ? -7.640 4.891 18.274 1.00 70.19 92 TYR A C 1
ATOM 781 O O . TYR A 1 92 ? -8.668 4.811 18.940 1.00 70.19 92 TYR A O 1
ATOM 789 N N . LYS A 1 93 ? -7.604 4.566 16.973 1.00 72.12 93 LYS A N 1
ATOM 790 C CA . LYS A 1 93 ? -8.795 4.184 16.194 1.00 72.12 93 LYS A CA 1
ATOM 791 C C . LYS A 1 93 ? -9.520 2.979 16.804 1.00 72.12 93 LYS A C 1
ATOM 793 O O . LYS A 1 93 ? -10.734 3.011 16.956 1.00 72.12 93 LYS A O 1
ATOM 798 N N . PHE A 1 94 ? -8.778 1.957 17.229 1.00 73.19 94 PHE A N 1
ATOM 799 C CA . PHE A 1 94 ? -9.327 0.800 17.939 1.00 73.19 94 PHE A CA 1
ATOM 800 C C . PHE A 1 94 ? -9.949 1.170 19.292 1.00 73.19 94 PHE A C 1
ATOM 802 O O . PHE A 1 94 ? -11.028 0.692 19.623 1.00 73.19 94 PHE A O 1
ATOM 809 N N . GLY A 1 95 ? -9.299 2.043 20.069 1.00 72.38 95 GLY A N 1
ATOM 810 C CA . GLY A 1 95 ? -9.825 2.526 21.349 1.00 72.38 95 GLY A CA 1
ATOM 811 C C . GLY A 1 95 ? -11.071 3.409 21.220 1.00 72.38 95 GLY A C 1
ATOM 812 O O . GLY A 1 95 ? -11.857 3.480 22.162 1.00 72.38 95 GLY A O 1
ATOM 813 N N . CYS A 1 96 ? -11.254 4.052 20.067 1.00 76.44 96 CYS A N 1
ATOM 814 C CA . CYS A 1 96 ? -12.415 4.876 19.738 1.00 76.44 96 CYS A CA 1
ATOM 815 C C . CYS A 1 96 ? -13.522 4.116 18.990 1.00 76.44 96 CYS A C 1
ATOM 817 O O . CYS A 1 96 ? -14.566 4.706 18.724 1.00 76.44 96 CYS A O 1
ATOM 819 N N . CYS A 1 97 ? -13.320 2.839 18.650 1.00 76.44 97 CYS A N 1
ATOM 820 C CA . CYS A 1 97 ? -14.322 2.037 17.954 1.00 76.44 97 CYS A CA 1
ATOM 821 C C . CYS A 1 97 ? -15.515 1.775 18.885 1.00 76.44 97 CYS A C 1
ATOM 823 O O . CYS A 1 97 ? -15.391 1.115 19.921 1.00 76.44 97 CYS A O 1
ATOM 825 N N . ILE A 1 98 ? -16.669 2.324 18.512 1.00 79.81 98 ILE A N 1
ATOM 826 C CA . ILE A 1 98 ? -17.945 2.174 19.209 1.00 79.81 98 ILE A CA 1
ATOM 827 C C . ILE A 1 98 ? -18.998 1.711 18.207 1.00 79.81 98 ILE A C 1
ATOM 829 O O . ILE A 1 98 ? -18.991 2.158 17.060 1.00 79.81 98 ILE A O 1
ATOM 833 N N . GLN A 1 99 ? -19.891 0.825 18.650 1.00 79.62 99 GLN A N 1
ATOM 834 C CA . GLN A 1 99 ? -21.004 0.366 17.827 1.00 79.62 99 GLN A CA 1
ATOM 835 C C . GLN A 1 99 ? -21.897 1.562 17.498 1.00 79.62 99 GLN A C 1
ATOM 837 O O . GLN A 1 99 ? -22.355 2.258 18.410 1.00 79.62 99 GLN A O 1
ATOM 842 N N . GLN A 1 100 ? -22.110 1.807 16.207 1.00 83.31 100 GLN A N 1
ATOM 843 C CA . GLN A 1 100 ? -22.966 2.894 15.743 1.00 83.31 100 GLN A CA 1
ATOM 844 C C . GLN A 1 100 ? -24.444 2.550 15.946 1.00 83.31 100 GLN A C 1
ATOM 846 O O . GLN A 1 100 ? -24.832 1.380 16.025 1.00 83.31 100 GLN A O 1
ATOM 851 N N . GLU A 1 101 ? -25.282 3.579 16.027 1.00 85.69 101 GLU A N 1
ATOM 852 C CA . GLU A 1 101 ? -26.729 3.398 16.102 1.00 85.69 101 GLU A CA 1
ATOM 853 C C . GLU A 1 101 ? -27.233 2.708 14.824 1.00 85.69 101 GLU A C 1
ATOM 855 O O . GLU A 1 101 ? -26.936 3.141 13.714 1.00 85.69 101 GLU A O 1
ATOM 860 N N . GLY A 1 102 ? -27.931 1.579 14.980 1.00 87.56 102 GLY A N 1
ATOM 861 C CA . GLY A 1 102 ? -28.396 0.755 13.859 1.00 87.56 102 GLY A CA 1
ATOM 862 C C . GLY A 1 102 ? -27.360 -0.206 13.254 1.00 87.56 102 GLY A C 1
ATOM 863 O O . GLY A 1 102 ? -27.731 -1.012 12.406 1.00 87.56 102 GLY A O 1
ATOM 864 N N . GLN A 1 103 ? -26.095 -0.193 13.693 1.00 84.94 103 GLN A N 1
ATOM 865 C CA . GLN A 1 103 ? -25.088 -1.164 13.240 1.00 84.94 103 GLN A CA 1
ATOM 866 C C . GLN A 1 103 ? -25.352 -2.541 13.862 1.00 84.94 103 GLN A C 1
ATOM 868 O O . GLN A 1 103 ? -25.539 -2.654 15.080 1.00 84.94 103 GLN A O 1
ATOM 873 N N . SER A 1 104 ? -25.322 -3.600 13.049 1.00 88.00 104 SER A N 1
ATOM 874 C CA . SER A 1 104 ? -25.446 -4.966 13.557 1.00 88.00 104 SER A CA 1
ATOM 875 C C . SER A 1 104 ? -24.256 -5.329 14.454 1.00 88.00 104 SER A C 1
ATOM 877 O O . SER A 1 104 ? -23.162 -4.766 14.351 1.00 88.00 104 SER A O 1
ATOM 879 N N . PHE A 1 105 ? -24.460 -6.283 15.363 1.00 82.19 105 PHE A N 1
ATOM 880 C CA . PHE A 1 105 ? -23.374 -6.747 16.224 1.00 82.19 105 PHE A CA 1
ATOM 881 C C . PHE A 1 105 ? -22.246 -7.411 15.421 1.00 82.19 105 PHE A C 1
ATOM 883 O O . PHE A 1 105 ? -21.076 -7.215 15.748 1.00 82.19 105 PHE A O 1
ATOM 890 N N . ASP A 1 106 ? -22.581 -8.160 14.369 1.00 80.19 106 ASP A N 1
ATOM 891 C CA . ASP A 1 106 ? -21.600 -8.881 13.556 1.00 80.19 106 ASP A CA 1
ATOM 892 C C . ASP A 1 106 ? -20.733 -7.931 12.724 1.00 80.19 106 ASP A C 1
ATOM 894 O O . ASP A 1 106 ? -19.513 -8.119 12.648 1.00 80.19 106 ASP A O 1
ATOM 898 N N . ASP A 1 107 ? -21.320 -6.860 12.185 1.00 79.12 107 ASP A N 1
ATOM 899 C CA . ASP A 1 107 ? -20.570 -5.813 11.480 1.00 79.12 107 ASP A CA 1
ATOM 900 C C . ASP A 1 107 ? -19.622 -5.089 12.436 1.00 79.12 107 ASP A C 1
ATOM 902 O O . ASP A 1 107 ? -18.435 -4.927 12.144 1.00 79.12 107 ASP A O 1
ATOM 906 N N . PHE A 1 108 ? -20.118 -4.726 13.624 1.00 79.19 108 PHE A N 1
ATOM 907 C CA . PHE A 1 108 ? -19.296 -4.107 14.662 1.00 79.19 108 PHE A CA 1
ATOM 908 C C . PHE A 1 108 ? -18.152 -5.028 15.111 1.00 79.19 108 PHE A C 1
ATOM 910 O O . PHE A 1 108 ? -17.008 -4.595 15.257 1.00 79.19 108 PHE A O 1
ATOM 917 N N . LEU A 1 109 ? -18.425 -6.322 15.299 1.00 77.38 109 LEU A N 1
ATOM 918 C CA . LEU A 1 109 ? -17.412 -7.307 15.671 1.00 77.38 109 LEU A CA 1
ATOM 919 C C . LEU A 1 109 ? -16.356 -7.475 14.570 1.00 77.38 109 LEU A C 1
ATOM 921 O O . LEU A 1 109 ? -15.171 -7.641 14.874 1.00 77.38 109 LEU A O 1
ATOM 925 N N . THR A 1 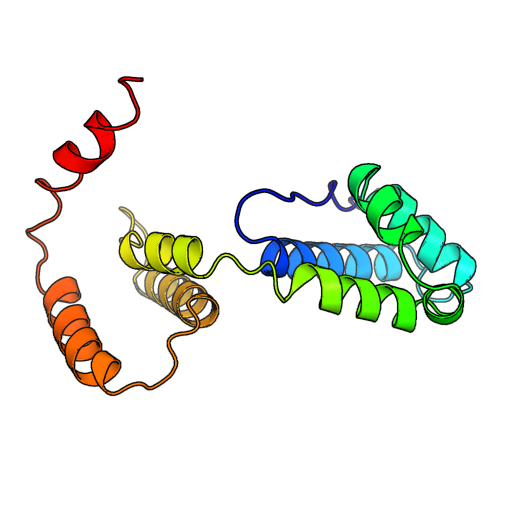110 ? -16.768 -7.436 13.306 1.00 79.50 110 THR A N 1
ATOM 926 C CA . THR A 1 110 ? -15.873 -7.533 12.146 1.00 79.50 110 THR A CA 1
ATOM 927 C C . THR A 1 110 ? -14.968 -6.306 12.047 1.00 79.50 110 THR A C 1
ATOM 929 O O . THR A 1 110 ? -13.749 -6.444 11.901 1.00 79.50 110 THR A O 1
ATOM 932 N N . GLU A 1 111 ? -15.526 -5.108 12.228 1.00 80.38 111 GLU A N 1
ATOM 933 C CA . GLU A 1 111 ? -14.769 -3.855 12.292 1.00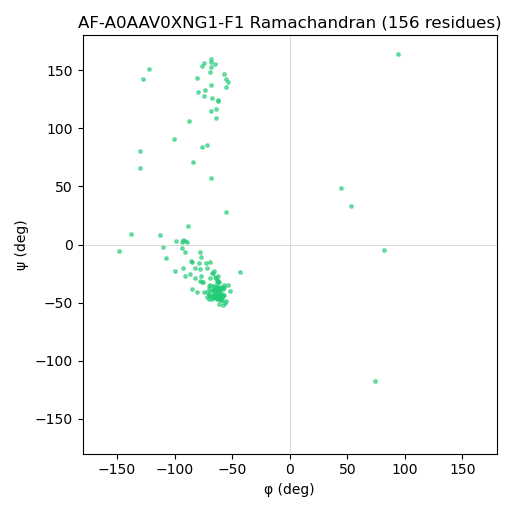 80.38 111 GLU A CA 1
ATOM 934 C C . GLU A 1 111 ? -13.745 -3.884 13.438 1.00 80.38 111 GLU A C 1
ATOM 936 O O . GLU A 1 111 ? -12.553 -3.628 13.235 1.00 80.38 111 GLU A O 1
ATOM 941 N N . LEU A 1 112 ? -14.177 -4.302 14.630 1.00 78.56 112 LEU A N 1
ATOM 942 C CA . LEU A 1 112 ? -13.323 -4.414 15.809 1.00 78.56 112 LEU A CA 1
ATOM 943 C C . LEU A 1 112 ? -12.159 -5.396 15.587 1.00 78.56 112 LEU A C 1
ATOM 945 O O . LEU A 1 112 ? -11.022 -5.100 15.964 1.00 78.56 112 LEU A O 1
ATOM 949 N N . LYS A 1 113 ? -12.417 -6.557 14.967 1.00 77.38 113 LYS A N 1
ATOM 950 C CA . LYS A 1 113 ? -11.383 -7.551 14.620 1.00 77.38 113 LYS A CA 1
ATOM 951 C C . LYS A 1 113 ? -10.378 -6.992 13.614 1.00 77.38 113 LYS A C 1
ATOM 953 O O . LYS A 1 113 ? -9.174 -7.181 13.791 1.00 77.38 113 LYS A O 1
ATOM 958 N N . THR A 1 114 ? -10.864 -6.273 12.608 1.00 80.12 114 THR A N 1
ATOM 959 C CA . THR A 1 114 ? -10.029 -5.640 11.579 1.00 80.12 114 THR A CA 1
ATOM 960 C C . THR A 1 114 ? -9.088 -4.608 12.202 1.00 80.12 114 THR A C 1
ATOM 962 O O . THR A 1 114 ? -7.880 -4.636 11.964 1.00 80.12 114 THR A O 1
ATOM 965 N N . LEU A 1 115 ? -9.607 -3.753 13.087 1.00 76.44 115 LEU A N 1
ATOM 966 C CA . LEU A 1 115 ? -8.807 -2.767 13.818 1.00 76.44 115 LEU A CA 1
ATOM 967 C C . LEU A 1 115 ? -7.825 -3.423 14.802 1.00 76.44 115 LEU A C 1
ATOM 969 O O . LEU A 1 115 ? -6.702 -2.950 14.968 1.00 76.44 115 LEU A O 1
ATOM 973 N N . ALA A 1 116 ? -8.203 -4.531 15.443 1.00 76.56 116 ALA A N 1
ATOM 974 C CA . ALA A 1 116 ? -7.307 -5.252 16.346 1.00 76.56 116 ALA A CA 1
ATOM 975 C C . ALA A 1 116 ? -6.074 -5.817 15.614 1.00 76.56 116 ALA A C 1
ATOM 977 O O . ALA A 1 116 ? -4.966 -5.749 16.154 1.00 76.56 116 ALA A O 1
ATOM 978 N N . ALA A 1 117 ? -6.244 -6.314 14.384 1.00 75.56 117 ALA A N 1
ATOM 979 C CA . ALA A 1 117 ? -5.157 -6.853 13.562 1.00 75.56 117 ALA A CA 1
ATOM 980 C C . ALA A 1 117 ? -4.100 -5.791 13.197 1.00 75.56 117 ALA A C 1
ATOM 982 O O . ALA A 1 117 ? -2.905 -6.085 13.100 1.00 75.56 117 ALA A O 1
ATOM 983 N N . THR A 1 118 ? -4.499 -4.527 13.042 1.00 68.75 118 THR A N 1
ATOM 984 C CA . THR A 1 118 ? -3.578 -3.440 12.679 1.00 68.75 118 THR A CA 1
ATOM 985 C C . THR A 1 118 ? -2.875 -2.804 13.882 1.00 68.75 118 THR A C 1
ATOM 987 O O . THR A 1 118 ? -1.871 -2.116 13.694 1.00 68.75 118 THR A O 1
ATOM 990 N N . CYS A 1 119 ? -3.327 -3.056 15.113 1.00 66.88 119 CYS A N 1
ATOM 991 C CA . CYS A 1 119 ? -2.803 -2.424 16.333 1.00 66.88 119 CYS A CA 1
ATOM 992 C C . CYS A 1 119 ? -1.474 -2.991 16.861 1.00 66.88 119 CYS A C 1
ATOM 994 O O . CYS A 1 119 ? -0.927 -2.440 17.826 1.00 66.88 119 CYS A O 1
ATOM 996 N N . ASP A 1 120 ? -0.984 -4.080 16.253 1.00 65.94 120 ASP A N 1
ATOM 997 C CA . ASP A 1 120 ? 0.258 -4.779 16.615 1.00 65.94 120 ASP A CA 1
ATOM 998 C C . ASP A 1 120 ? 0.381 -4.963 18.142 1.00 65.94 120 ASP A C 1
ATOM 1000 O O . ASP A 1 120 ? 1.357 -4.576 18.796 1.00 65.94 120 ASP A O 1
ATOM 1004 N N . TYR A 1 121 ? -0.701 -5.457 18.756 1.00 61.97 121 TYR A N 1
ATOM 1005 C CA . TYR A 1 121 ? -0.678 -5.892 20.147 1.00 61.97 121 TYR A CA 1
ATOM 1006 C C . TYR A 1 121 ? 0.113 -7.198 20.206 1.00 61.97 121 TYR A C 1
ATOM 1008 O O . TYR A 1 121 ? -0.461 -8.282 20.148 1.00 61.97 121 TYR A O 1
ATOM 1016 N N . LYS A 1 122 ? 1.440 -7.092 20.313 1.00 49.69 122 LYS A N 1
ATOM 1017 C CA . LYS A 1 122 ? 2.276 -8.226 20.715 1.00 49.69 122 LYS A CA 1
ATOM 1018 C C . LYS A 1 122 ? 1.756 -8.754 22.054 1.00 49.69 122 LYS A C 1
ATOM 1020 O O . LYS A 1 122 ? 1.309 -7.965 22.895 1.00 49.69 122 LYS A O 1
ATOM 1025 N N . GLU A 1 123 ? 1.777 -10.071 22.236 1.00 46.84 123 GLU A N 1
ATOM 1026 C CA . GLU A 1 123 ? 1.352 -10.749 23.466 1.00 46.84 123 GLU A CA 1
ATOM 1027 C C . GLU A 1 123 ? 2.299 -10.464 24.645 1.00 46.84 123 GLU A C 1
ATOM 1029 O O . GLU A 1 123 ? 2.835 -1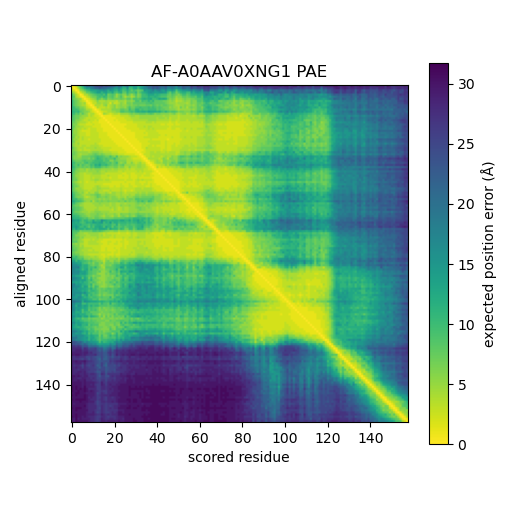1.365 25.276 1.00 46.84 123 GLU A O 1
ATOM 1034 N N . ASP A 1 124 ? 2.506 -9.200 24.994 1.00 43.22 124 ASP A N 1
ATOM 1035 C CA . ASP A 1 124 ? 3.175 -8.850 26.234 1.00 43.22 124 ASP A CA 1
ATOM 1036 C C . ASP A 1 124 ? 2.213 -9.034 27.408 1.00 43.22 124 ASP A C 1
ATOM 1038 O O . ASP A 1 124 ? 0.993 -8.885 27.281 1.00 43.22 124 ASP A O 1
ATOM 1042 N N . TYR A 1 125 ? 2.764 -9.292 28.597 1.00 43.44 125 TYR A N 1
ATOM 1043 C CA . TYR A 1 125 ? 2.064 -9.433 29.887 1.00 43.44 125 TYR A CA 1
ATOM 1044 C C . TYR A 1 125 ? 0.964 -8.372 30.142 1.00 43.44 125 TYR A C 1
ATOM 1046 O O . TYR A 1 125 ? -0.011 -8.614 30.863 1.00 43.44 125 TYR A O 1
ATOM 1054 N N . ASN A 1 126 ? 1.067 -7.212 29.491 1.00 42.38 126 ASN A N 1
ATOM 1055 C CA . ASN A 1 126 ? 0.088 -6.126 29.486 1.00 42.38 126 ASN A CA 1
ATOM 1056 C C . ASN A 1 126 ? -1.256 -6.478 28.812 1.00 42.38 126 ASN A C 1
ATOM 1058 O O . ASN A 1 126 ? -2.286 -5.887 29.156 1.00 42.38 126 ASN A O 1
ATOM 1062 N N . MET A 1 127 ? -1.292 -7.472 27.921 1.00 39.69 127 MET A N 1
ATOM 1063 C CA . MET A 1 127 ? -2.497 -7.984 27.262 1.00 39.69 127 MET A CA 1
ATOM 1064 C C . MET A 1 127 ? -3.410 -8.733 28.241 1.00 39.69 127 MET A C 1
ATOM 1066 O O . MET A 1 127 ? -4.626 -8.654 28.102 1.00 39.69 127 MET A O 1
ATOM 1070 N N . LYS A 1 128 ? -2.883 -9.357 29.308 1.00 41.06 128 LYS A N 1
ATOM 1071 C CA . LYS A 1 128 ? -3.720 -9.948 30.378 1.00 41.06 128 LYS A CA 1
ATOM 1072 C C . LYS A 1 128 ? -4.482 -8.873 31.163 1.00 41.06 128 LYS A C 1
ATOM 1074 O O . LYS A 1 128 ? -5.662 -9.050 31.469 1.00 41.06 128 LYS A O 1
ATOM 1079 N N . ARG A 1 129 ? -3.844 -7.727 31.441 1.00 45.09 129 ARG A N 1
ATOM 1080 C CA . ARG A 1 129 ? -4.496 -6.569 32.082 1.00 45.09 129 ARG A CA 1
ATOM 1081 C C . ARG A 1 129 ? -5.464 -5.865 31.131 1.00 45.09 129 ARG A C 1
ATOM 1083 O O . ARG A 1 129 ? -6.595 -5.603 31.529 1.00 45.09 129 ARG A O 1
ATOM 1090 N N . LYS A 1 130 ? -5.079 -5.625 29.871 1.00 42.19 130 LYS A N 1
ATOM 1091 C CA . LYS A 1 130 ? -5.945 -4.937 28.900 1.00 42.19 130 LYS A CA 1
ATOM 1092 C C . LYS A 1 130 ? -7.078 -5.799 28.351 1.00 42.19 130 LYS A C 1
ATOM 1094 O O . LYS A 1 130 ? -8.151 -5.247 28.200 1.00 42.19 130 LYS A O 1
ATOM 1099 N N . LYS A 1 131 ? -6.947 -7.123 28.182 1.00 39.69 131 LYS A N 1
ATOM 1100 C CA . LYS A 1 131 ? -8.091 -8.023 27.893 1.00 39.69 131 LYS A CA 1
ATOM 1101 C C . LYS A 1 131 ? -9.125 -7.997 29.028 1.00 39.69 131 LYS A C 1
ATOM 1103 O O . LYS A 1 131 ? -10.325 -7.971 28.763 1.00 39.69 131 LYS A O 1
ATOM 1108 N N . ARG A 1 132 ? -8.677 -7.934 30.293 1.00 38.62 132 ARG A N 1
ATOM 1109 C CA . ARG A 1 132 ? -9.556 -7.721 31.462 1.00 38.62 132 ARG A CA 1
ATOM 1110 C C . ARG A 1 132 ? -10.201 -6.328 31.450 1.00 38.62 132 ARG A C 1
ATOM 1112 O O . ARG A 1 132 ? -11.388 -6.221 31.746 1.00 38.62 132 ARG A O 1
ATOM 1119 N N . SER A 1 133 ? -9.468 -5.283 31.059 1.00 39.72 133 SER A N 1
ATOM 1120 C CA . SER A 1 133 ? -10.026 -3.934 30.879 1.00 39.72 133 SER A CA 1
ATOM 1121 C C . SER A 1 133 ? -10.968 -3.829 29.676 1.00 39.72 133 SER A C 1
ATOM 1123 O O . SER A 1 133 ? -11.977 -3.157 29.793 1.00 39.72 133 SER A O 1
ATOM 1125 N N . MET A 1 134 ? -10.720 -4.540 28.573 1.00 41.72 134 MET A N 1
ATOM 1126 C CA . MET A 1 134 ? -11.588 -4.608 27.392 1.00 41.72 134 MET A CA 1
ATOM 1127 C C . MET A 1 134 ? -12.913 -5.283 27.738 1.00 41.72 134 MET A C 1
ATOM 1129 O O . MET A 1 134 ? -13.961 -4.733 27.431 1.00 41.72 134 MET A O 1
ATOM 1133 N N . LYS A 1 135 ? -12.882 -6.409 28.475 1.00 37.12 135 LYS A N 1
ATOM 1134 C CA . LYS A 1 135 ? -14.096 -7.020 29.047 1.00 37.12 135 LYS A CA 1
ATOM 1135 C C . LYS A 1 135 ? -14.855 -6.043 29.959 1.00 37.12 135 LYS A C 1
ATOM 1137 O O . LYS A 1 135 ? -16.076 -6.049 29.957 1.00 37.12 135 LYS A O 1
ATOM 1142 N N . ARG A 1 136 ? -14.163 -5.164 30.701 1.00 36.59 136 ARG A N 1
ATOM 1143 C CA . ARG A 1 136 ? -14.797 -4.107 31.522 1.00 36.59 136 ARG A CA 1
ATOM 1144 C C . ARG A 1 136 ? -15.307 -2.907 30.709 1.00 36.59 136 ARG A C 1
ATOM 1146 O O . ARG A 1 136 ? -16.308 -2.322 31.104 1.00 36.59 136 ARG A O 1
ATOM 1153 N N . ILE A 1 137 ? -14.650 -2.543 29.607 1.00 43.00 137 ILE A N 1
ATOM 1154 C CA . ILE A 1 137 ? -15.042 -1.450 28.697 1.00 43.00 137 ILE A CA 1
ATOM 1155 C C . ILE A 1 137 ? -16.284 -1.854 27.894 1.00 43.00 137 ILE A C 1
ATOM 1157 O O . ILE A 1 137 ? -17.221 -1.072 27.813 1.00 43.00 137 ILE A O 1
ATOM 1161 N N . MET A 1 138 ? -16.350 -3.106 27.426 1.00 41.06 138 MET A N 1
ATOM 1162 C CA . MET A 1 138 ? -17.526 -3.674 26.749 1.00 41.06 138 MET A CA 1
ATOM 1163 C C . MET A 1 138 ? -18.764 -3.743 27.670 1.00 41.06 138 MET A C 1
ATOM 1165 O O . MET A 1 138 ? -19.888 -3.600 27.204 1.00 41.06 138 MET A O 1
ATOM 1169 N N . VAL A 1 139 ? -18.569 -3.918 28.987 1.00 41.09 139 VAL A N 1
ATOM 1170 C CA . VAL A 1 139 ? -19.655 -3.963 29.993 1.00 41.09 139 VAL A CA 1
ATOM 1171 C C . VAL A 1 139 ? -20.053 -2.566 30.501 1.00 41.09 139 VAL A C 1
ATOM 1173 O O . VAL A 1 139 ? -21.194 -2.350 30.909 1.00 41.09 139 VAL A O 1
ATOM 1176 N N . ARG A 1 140 ? -19.164 -1.566 30.446 1.00 39.09 140 ARG A N 1
ATOM 1177 C CA . ARG A 1 140 ? -19.474 -0.183 30.849 1.00 39.09 140 ARG A CA 1
ATOM 1178 C C . ARG A 1 140 ? -20.140 0.595 29.710 1.00 39.09 140 ARG A C 1
ATOM 1180 O O . ARG A 1 140 ? -19.601 1.586 29.224 1.00 39.09 140 ARG A O 1
ATOM 1187 N N . ARG A 1 141 ? -21.394 0.240 29.415 1.00 44.81 141 ARG A N 1
ATOM 1188 C CA . ARG A 1 141 ? -22.417 1.053 28.714 1.00 44.81 141 ARG A CA 1
ATOM 1189 C C . ARG A 1 141 ? -22.691 2.443 29.359 1.00 44.81 141 ARG A C 1
ATOM 1191 O O . ARG A 1 141 ? -23.800 2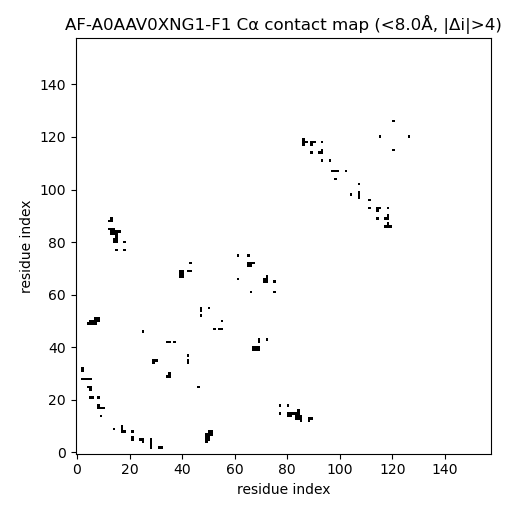.952 29.281 1.00 44.81 141 ARG A O 1
ATOM 1198 N N . ARG A 1 142 ? -21.736 3.078 30.058 1.00 39.94 142 ARG A N 1
ATOM 1199 C CA . ARG A 1 142 ? -22.002 4.287 30.869 1.00 39.94 142 ARG A CA 1
ATOM 1200 C C . ARG A 1 142 ? -20.885 5.328 31.005 1.00 39.94 142 ARG A C 1
ATOM 1202 O O . ARG A 1 142 ? -21.158 6.387 31.554 1.00 39.94 142 ARG A O 1
ATOM 1209 N N . CYS A 1 143 ? -19.667 5.109 30.502 1.00 36.22 143 CYS A N 1
ATOM 1210 C CA . CYS A 1 143 ? -18.568 6.076 30.678 1.00 36.22 143 CYS A CA 1
ATOM 1211 C C . CYS A 1 143 ? -17.856 6.422 29.367 1.00 36.22 143 CYS A C 1
ATOM 1213 O O . CYS A 1 143 ? -16.678 6.133 29.214 1.00 36.22 143 CYS A O 1
ATOM 1215 N N . PHE A 1 144 ? -18.549 7.075 28.437 1.00 35.72 144 PHE A N 1
ATOM 1216 C CA . PHE A 1 144 ? -17.871 7.915 27.439 1.00 35.72 144 PHE A CA 1
ATOM 1217 C C . PHE A 1 144 ? -18.574 9.253 27.173 1.00 35.72 144 PHE A C 1
ATOM 1219 O O . PHE A 1 144 ? -18.139 10.000 26.311 1.00 35.72 144 PHE A O 1
ATOM 1226 N N . LYS A 1 145 ? -19.591 9.631 27.967 1.00 34.41 145 LYS A N 1
ATOM 1227 C CA . LYS A 1 145 ? -20.157 10.992 27.895 1.00 34.41 145 LYS A CA 1
ATOM 1228 C C . LYS A 1 145 ? -19.237 12.073 28.487 1.00 34.41 145 LYS A C 1
ATOM 1230 O O . LYS A 1 145 ? -19.437 13.243 28.207 1.00 34.41 145 LYS A O 1
ATOM 1235 N N . SER A 1 146 ? -18.214 11.709 29.266 1.00 33.25 146 SER A N 1
ATOM 1236 C CA . SER A 1 146 ? -17.336 12.670 29.959 1.00 33.25 146 SER A CA 1
ATOM 1237 C C . SER A 1 146 ? -15.922 12.811 29.377 1.00 33.25 146 SER A C 1
ATOM 1239 O O . SER A 1 146 ? -15.231 13.763 29.720 1.00 33.25 146 SER A O 1
ATOM 1241 N N . ILE A 1 147 ? -15.480 11.928 28.472 1.00 34.97 147 ILE A N 1
ATOM 1242 C CA . ILE A 1 147 ? -14.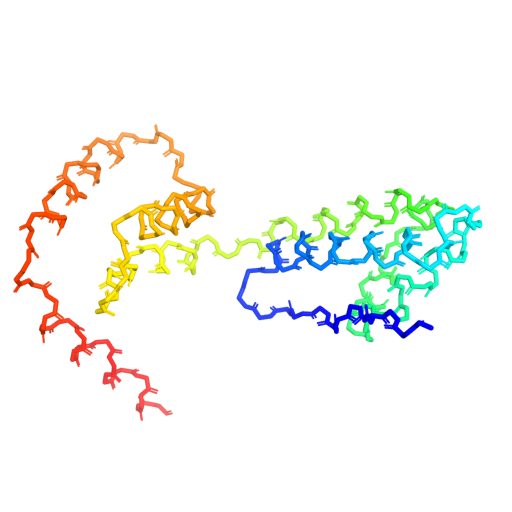122 12.003 27.884 1.00 34.97 147 ILE A CA 1
ATOM 1243 C C . ILE A 1 147 ? -14.132 12.645 26.488 1.00 34.97 147 ILE A C 1
ATOM 1245 O O . ILE A 1 147 ? -13.146 13.267 26.095 1.00 34.97 147 ILE A O 1
ATOM 1249 N N . GLN A 1 148 ? -15.271 12.617 25.789 1.00 33.06 148 GLN A N 1
ATOM 1250 C CA . GLN A 1 148 ? -15.453 13.348 24.530 1.00 33.06 148 GLN A CA 1
ATOM 1251 C C . GLN A 1 148 ? -15.327 14.874 24.722 1.00 33.06 148 GLN A C 1
ATOM 1253 O O . GLN A 1 148 ? -14.843 15.567 23.836 1.00 33.06 148 GLN A O 1
ATOM 1258 N N . TYR A 1 149 ? -15.630 15.387 25.921 1.00 33.00 149 TYR A N 1
ATOM 1259 C CA . TYR A 1 149 ? -15.467 16.806 26.256 1.00 33.00 149 TYR A CA 1
ATOM 1260 C C . TYR A 1 149 ? -14.012 17.222 26.546 1.00 33.00 149 TYR A C 1
ATOM 1262 O O . TYR A 1 149 ? -13.648 18.371 26.324 1.00 33.00 149 TYR A O 1
ATOM 1270 N N . ILE A 1 150 ? -13.149 16.309 27.012 1.00 34.88 150 ILE A N 1
ATOM 1271 C CA . ILE A 1 150 ? -11.796 16.670 27.482 1.00 34.88 150 ILE A CA 1
ATOM 1272 C C . ILE A 1 150 ? -10.748 16.587 26.359 1.00 34.88 150 ILE A C 1
ATOM 1274 O O . ILE A 1 150 ? -9.772 17.335 26.384 1.00 34.88 150 ILE A O 1
ATOM 1278 N N . MET A 1 151 ? -10.947 15.745 25.337 1.00 30.88 151 MET A N 1
ATOM 1279 C CA . MET A 1 151 ? -10.024 15.684 24.189 1.00 30.88 151 MET A CA 1
ATOM 1280 C C . MET A 1 151 ? -10.411 16.578 23.003 1.00 30.88 151 MET A C 1
ATOM 1282 O O . MET A 1 151 ? -9.522 16.932 22.234 1.00 30.88 151 MET A O 1
ATOM 1286 N N . CYS A 1 152 ? -11.672 17.008 22.868 1.00 29.61 152 CYS A N 1
ATOM 1287 C CA . CYS A 1 152 ? -12.063 17.948 21.807 1.00 29.61 152 CYS A CA 1
ATOM 1288 C C . CYS A 1 152 ? -11.690 19.414 22.099 1.00 29.61 152 CYS A C 1
ATOM 1290 O O . CYS A 1 152 ? -11.548 20.188 21.161 1.00 29.61 152 CYS A O 1
ATOM 1292 N N . ILE A 1 153 ? -11.460 19.809 23.358 1.00 33.47 153 ILE A N 1
ATOM 1293 C CA . ILE A 1 153 ? -11.137 21.211 23.698 1.00 33.47 153 ILE A CA 1
ATOM 1294 C C . ILE A 1 153 ? -9.648 21.549 23.483 1.00 33.47 153 ILE A C 1
ATOM 1296 O O . ILE A 1 153 ? -9.295 22.708 23.290 1.00 33.47 153 ILE A O 1
ATOM 1300 N N . ARG A 1 154 ? -8.746 20.559 23.441 1.00 31.98 154 ARG A N 1
ATOM 1301 C CA . ARG A 1 154 ? -7.291 20.813 23.387 1.00 31.98 154 ARG A CA 1
ATOM 1302 C C . ARG A 1 154 ? -6.680 20.956 21.986 1.00 31.98 154 ARG A C 1
ATOM 1304 O O . ARG A 1 154 ? -5.474 21.138 21.894 1.00 31.98 154 ARG A O 1
ATOM 1311 N N . LEU A 1 155 ? -7.483 20.896 20.922 1.00 31.67 155 LEU A N 1
ATOM 1312 C CA . LEU A 1 155 ? -7.033 21.088 19.531 1.00 31.67 155 LEU A CA 1
ATOM 1313 C C . LEU A 1 155 ? -7.588 22.365 18.866 1.00 31.67 155 LEU A C 1
ATOM 1315 O O . LEU A 1 155 ? -7.376 22.555 17.676 1.00 31.67 155 LEU A O 1
ATOM 1319 N N . ILE A 1 156 ? -8.266 23.245 19.620 1.00 33.56 156 ILE A N 1
ATOM 1320 C CA . ILE A 1 156 ? -8.788 24.540 19.122 1.00 33.56 156 ILE A CA 1
ATOM 1321 C C . ILE A 1 156 ? -8.029 25.752 19.708 1.00 33.56 156 ILE A C 1
ATOM 1323 O O . ILE A 1 156 ? -8.272 26.883 19.310 1.00 33.56 156 ILE A O 1
ATOM 1327 N N . VAL A 1 157 ? -7.056 25.550 20.603 1.00 36.62 157 VAL A N 1
ATOM 1328 C CA . VAL A 1 157 ? -6.214 26.651 21.109 1.00 36.62 157 VAL A CA 1
ATOM 1329 C C . VAL A 1 157 ? -4.739 26.279 21.006 1.00 36.62 157 VAL A C 1
ATOM 1331 O O . VAL A 1 157 ? -4.144 25.839 21.988 1.00 36.62 157 VAL A O 1
ATOM 1334 N N . VAL A 1 158 ? -4.189 26.434 19.801 1.00 38.78 158 VAL A N 1
ATOM 1335 C CA . VAL A 1 158 ? -2.911 27.121 19.534 1.00 38.78 158 VAL A CA 1
ATOM 1336 C C . VAL A 1 158 ? -3.076 27.866 18.218 1.00 38.78 158 VAL A C 1
ATOM 1338 O O . VAL A 1 158 ? -3.528 27.213 17.252 1.00 38.78 158 VAL A O 1
#

Foldseek 3Di:
DDQDQQAAQDPPAQQLVSLVVSVVSLVVVCVVVVVVPPAQLVSVVSCVVRNDDVVVVVVVPDDPVQSPGNVSVSVSSNVVRVVSGPLVSLVVVLVPQDQDDPRDPVNSVVVNVVSVVSNPPDPDPVCVVVVVVVVVVVVCPDPDPPVVVVVVVVPPDD

Mean predicted aligned error: 13.34 Å

pLDDT: mean 70.98, std 19.44, range [29.61, 90.12]

Radius of gyration: 20.64 Å; Cα contacts (8 Å, |Δi|>4): 97; chains: 1; bounding box: 48×38×53 Å